Protein AF-A0A1I0DAQ1-F1 (afdb_monomer_lite)

Organism: NCBI:txid54121

pLDDT: mean 80.1, std 14.04, range [34.59, 93.5]

Radius of gyration: 15.64 Å; chains: 1; bounding box: 34×28×42 Å

Sequence (89 aa):
MIESDQNKYWEVEEPEVIDNGSLLLQHYEKHGALQLQMKGIDSESGESYVKKGLNLRKEVLFKQPKMLETLAFIFSEWLHEYDNEIEKE

Structure (mmCIF, N/CA/C/O backbone):
data_AF-A0A1I0DAQ1-F1
#
_entry.id   AF-A0A1I0DAQ1-F1
#
loop_
_atom_site.group_PDB
_atom_site.id
_atom_site.type_symbol
_atom_site.label_atom_id
_atom_site.label_alt_id
_atom_site.label_comp_id
_atom_site.label_asym_id
_atom_site.label_entity_id
_atom_site.label_seq_id
_atom_site.pdbx_PDB_ins_code
_atom_site.Cartn_x
_atom_site.Cartn_y
_atom_site.Cartn_z
_atom_site.occupancy
_atom_site.B_iso_or_equiv
_atom_site.auth_seq_id
_atom_site.auth_comp_id
_atom_site.auth_asym_id
_atom_site.auth_atom_id
_atom_site.pdbx_PDB_model_num
ATOM 1 N N . MET A 1 1 ? -8.143 -17.354 25.597 1.00 34.59 1 MET A N 1
ATOM 2 C CA . MET A 1 1 ? -7.975 -18.014 24.288 1.00 34.59 1 MET A CA 1
ATOM 3 C C . MET A 1 1 ? -8.250 -16.946 23.251 1.00 34.59 1 MET A C 1
ATOM 5 O O . MET A 1 1 ? -9.356 -16.431 23.240 1.00 34.59 1 MET A O 1
ATOM 9 N N . ILE A 1 2 ? -7.224 -16.484 22.536 1.00 40.03 2 ILE A N 1
ATOM 10 C CA . ILE A 1 2 ? -7.390 -15.485 21.474 1.00 40.03 2 ILE A CA 1
ATOM 11 C C . ILE A 1 2 ? -7.733 -16.301 20.232 1.00 40.03 2 ILE A C 1
ATOM 13 O O . ILE A 1 2 ? -6.860 -16.990 19.714 1.00 40.03 2 ILE A O 1
ATOM 17 N N . GLU A 1 3 ? -9.010 -16.324 19.849 1.00 37.28 3 GLU A N 1
ATOM 18 C CA . GLU A 1 3 ? -9.467 -16.948 18.605 1.00 37.28 3 GLU A CA 1
ATOM 19 C C . GLU A 1 3 ? -8.732 -16.281 17.439 1.00 37.28 3 GLU A C 1
ATOM 21 O O . GLU A 1 3 ? -8.951 -15.117 17.108 1.00 37.28 3 GLU A O 1
ATOM 26 N N . SER A 1 4 ? -7.776 -17.012 16.878 1.00 44.38 4 SER A N 1
ATOM 27 C CA . SER A 1 4 ? -6.857 -16.566 15.837 1.00 44.38 4 SER A CA 1
ATOM 28 C C . SER A 1 4 ? -7.419 -16.792 14.430 1.00 44.38 4 SER A C 1
ATOM 30 O O . SER A 1 4 ? -6.663 -17.140 13.533 1.00 44.38 4 SER A O 1
ATOM 32 N N . ASP A 1 5 ? -8.721 -16.573 14.242 1.00 44.66 5 ASP A N 1
ATOM 33 C CA . ASP A 1 5 ? -9.414 -16.647 12.945 1.00 44.66 5 ASP A CA 1
ATOM 34 C C . ASP A 1 5 ? -9.996 -15.274 12.568 1.00 44.66 5 ASP A C 1
ATOM 36 O O . ASP A 1 5 ? -11.158 -15.124 12.193 1.00 44.66 5 ASP A O 1
ATOM 40 N N . GLN A 1 6 ? -9.187 -14.214 12.677 1.00 50.66 6 GLN A N 1
ATOM 41 C CA . GLN A 1 6 ? -9.570 -12.913 12.128 1.00 50.66 6 GLN A CA 1
ATOM 42 C C . GLN A 1 6 ? -9.527 -12.964 10.597 1.00 50.66 6 GLN A C 1
ATOM 44 O O . GLN A 1 6 ? -8.494 -12.677 9.996 1.00 50.66 6 GLN A O 1
ATOM 49 N N . ASN A 1 7 ? -10.671 -13.335 10.011 1.00 58.22 7 ASN A N 1
ATOM 50 C CA . ASN A 1 7 ? -11.088 -13.194 8.615 1.00 58.22 7 ASN A CA 1
ATOM 51 C C . ASN A 1 7 ? -10.040 -12.535 7.713 1.00 58.22 7 ASN A C 1
ATOM 53 O O . ASN A 1 7 ? -9.791 -11.319 7.766 1.00 58.22 7 ASN A O 1
ATOM 57 N N . LYS A 1 8 ? -9.465 -13.354 6.835 1.00 74.00 8 LYS A N 1
ATOM 58 C CA . LYS A 1 8 ? -8.794 -12.893 5.629 1.00 74.00 8 LYS A CA 1
ATOM 59 C C . LYS A 1 8 ? -9.828 -12.146 4.787 1.00 74.00 8 LYS A C 1
ATOM 61 O O . LYS A 1 8 ? -10.563 -12.752 4.019 1.00 74.00 8 LYS A O 1
ATOM 66 N N . TYR A 1 9 ? -9.928 -10.831 4.975 1.00 77.06 9 TYR A N 1
ATOM 67 C CA . TYR A 1 9 ? -10.930 -9.997 4.295 1.00 77.06 9 TYR A CA 1
ATOM 68 C C . TYR A 1 9 ? -10.883 -10.168 2.770 1.00 77.06 9 TYR A C 1
ATOM 70 O O . TYR A 1 9 ? -11.912 -10.090 2.111 1.00 77.06 9 TYR A O 1
ATOM 78 N N . TRP A 1 10 ? -9.705 -10.493 2.232 1.00 82.50 10 TRP A N 1
ATOM 79 C CA . TRP A 1 10 ? -9.474 -10.764 0.816 1.00 82.50 10 TRP A CA 1
ATOM 80 C C . TRP A 1 10 ? -10.093 -12.068 0.289 1.00 82.50 10 TRP A C 1
ATOM 82 O O . TRP A 1 10 ? -10.095 -12.286 -0.915 1.00 82.50 10 TRP A O 1
ATOM 92 N N . GLU A 1 11 ? -10.606 -12.948 1.151 1.00 84.31 11 GLU A N 1
ATOM 93 C CA . GLU A 1 11 ? -11.321 -14.169 0.742 1.00 84.31 11 GLU A CA 1
ATOM 94 C C . GLU A 1 11 ? -12.847 -13.968 0.683 1.00 84.31 11 GLU A C 1
ATOM 96 O O . GLU A 1 11 ? -13.559 -14.811 0.145 1.00 84.31 11 GLU A O 1
ATOM 101 N N . VAL A 1 12 ? -13.363 -12.868 1.242 1.00 85.50 12 VAL A N 1
ATOM 102 C CA . VAL A 1 12 ? -14.809 -12.633 1.444 1.00 85.50 12 VAL A CA 1
ATOM 103 C C . VAL A 1 12 ? -15.312 -11.327 0.823 1.00 85.50 12 VAL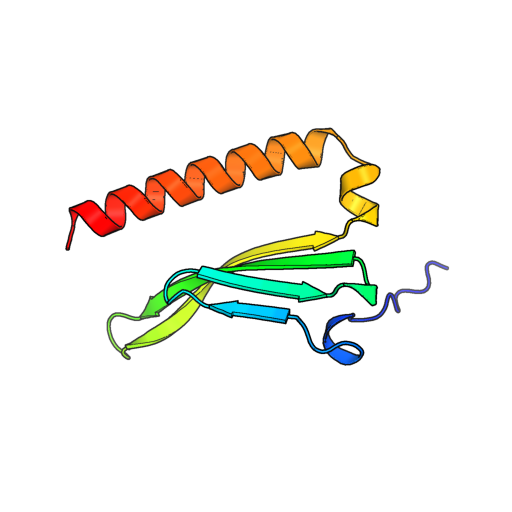 A C 1
ATOM 105 O O . VAL A 1 12 ? -16.514 -11.054 0.821 1.00 85.50 12 VAL A O 1
ATOM 108 N N . GLU A 1 13 ? -14.403 -10.508 0.305 1.00 86.06 13 GLU A N 1
ATOM 109 C CA . GLU A 1 13 ? -14.688 -9.249 -0.366 1.00 86.06 13 GLU A CA 1
ATOM 110 C C . GLU A 1 13 ? -13.746 -9.088 -1.559 1.00 86.06 13 GLU A C 1
ATOM 112 O O . GLU A 1 13 ? -12.527 -9.171 -1.410 1.00 86.06 13 GLU A O 1
ATOM 117 N N . GLU A 1 14 ? -14.318 -8.843 -2.738 1.00 91.31 14 GLU A N 1
ATOM 118 C CA . GLU A 1 14 ? -13.545 -8.386 -3.890 1.00 91.31 14 GLU A CA 1
ATOM 119 C C . GLU A 1 14 ? -13.170 -6.912 -3.681 1.00 91.31 14 GLU A C 1
ATOM 121 O O . GLU A 1 14 ? -14.057 -6.106 -3.382 1.00 91.31 14 GLU A O 1
ATOM 126 N N . PRO A 1 15 ? -11.884 -6.544 -3.805 1.00 93.38 15 PRO A N 1
ATOM 127 C CA . PRO A 1 15 ? -11.472 -5.164 -3.628 1.00 93.38 15 PRO A CA 1
ATOM 128 C C . PRO A 1 15 ? -11.827 -4.307 -4.840 1.00 93.38 15 PRO A C 1
ATOM 130 O O . PRO A 1 15 ? -11.794 -4.763 -5.983 1.00 93.38 15 PRO A O 1
ATOM 133 N N . GLU A 1 16 ? -12.024 -3.017 -4.598 1.00 93.38 16 GLU A N 1
ATOM 134 C CA . GLU A 1 16 ? -11.824 -2.009 -5.631 1.00 93.38 16 GLU A CA 1
ATOM 135 C C . GLU A 1 16 ? -10.322 -1.908 -5.926 1.00 93.38 16 GLU A C 1
ATOM 137 O O . GLU A 1 16 ? -9.513 -1.721 -5.012 1.00 93.38 16 GLU A O 1
ATOM 142 N N . VAL A 1 17 ? -9.943 -2.067 -7.196 1.00 93.50 17 VAL A N 1
ATOM 143 C CA . VAL A 1 17 ? -8.541 -2.119 -7.622 1.00 93.50 17 VAL A CA 1
ATOM 144 C C . VAL A 1 17 ? -8.196 -0.906 -8.473 1.00 93.50 17 VAL A C 1
ATOM 146 O O . VAL A 1 17 ? -8.839 -0.648 -9.489 1.00 93.50 17 VAL A O 1
ATOM 149 N N . ILE A 1 18 ? -7.132 -0.205 -8.087 1.00 90.50 18 ILE A N 1
ATOM 150 C CA . ILE A 1 18 ? -6.493 0.837 -8.889 1.00 90.50 18 ILE A CA 1
ATOM 151 C C . ILE A 1 18 ? -5.071 0.373 -9.196 1.00 90.50 18 ILE A C 1
ATOM 153 O O . ILE A 1 18 ? -4.275 0.151 -8.286 1.00 90.50 18 ILE A O 1
ATOM 157 N N . ASP A 1 19 ? -4.757 0.234 -10.480 1.00 89.50 19 ASP A N 1
ATOM 158 C CA . ASP A 1 19 ? -3.454 -0.211 -10.971 1.00 89.50 19 ASP A CA 1
ATOM 159 C C . ASP A 1 19 ? -2.905 0.826 -11.952 1.00 89.50 19 ASP A C 1
ATOM 161 O O . ASP A 1 19 ? -3.522 1.090 -12.985 1.00 89.50 19 ASP A O 1
ATOM 165 N N . ASN A 1 20 ? -1.770 1.442 -11.617 1.00 82.50 20 ASN A N 1
ATOM 166 C CA . ASN A 1 20 ? -1.104 2.427 -12.474 1.00 82.50 20 ASN A CA 1
ATOM 167 C C . ASN A 1 20 ? 0.217 1.902 -13.073 1.00 82.50 20 ASN A C 1
ATOM 169 O O . ASN A 1 20 ? 1.036 2.693 -13.536 1.00 82.50 20 ASN A O 1
ATOM 173 N N . GLY A 1 21 ? 0.433 0.582 -13.052 1.00 82.44 21 GLY A N 1
ATOM 174 C CA . GLY A 1 21 ? 1.666 -0.062 -13.507 1.00 82.44 21 GLY A CA 1
ATOM 175 C C . GLY A 1 21 ? 2.666 -0.255 -12.371 1.00 82.44 21 GLY A C 1
ATOM 176 O O . GLY A 1 21 ? 2.954 -1.392 -12.006 1.00 82.44 21 GLY A O 1
ATOM 177 N N . SER A 1 22 ? 3.150 0.835 -11.775 1.00 82.56 22 SER A N 1
ATOM 178 C CA . SER A 1 22 ? 4.162 0.796 -10.702 1.00 82.56 22 SER A CA 1
ATOM 179 C C . SER A 1 22 ? 3.552 0.701 -9.299 1.00 82.56 22 SER A C 1
ATOM 181 O O . SER A 1 22 ? 4.213 0.282 -8.350 1.00 82.56 22 SER A O 1
ATOM 183 N N . LEU A 1 23 ? 2.278 1.057 -9.156 1.00 84.94 23 LEU A N 1
ATOM 184 C CA . LEU A 1 23 ? 1.515 1.071 -7.915 1.00 84.94 23 LEU A CA 1
ATOM 185 C C . LEU A 1 23 ? 0.210 0.295 -8.101 1.00 84.94 23 LEU A C 1
ATOM 187 O O . LEU A 1 23 ? -0.532 0.500 -9.063 1.00 84.94 23 LEU A O 1
ATOM 191 N N . LEU A 1 24 ? -0.087 -0.556 -7.128 1.00 90.19 24 LEU A N 1
ATOM 192 C CA . LEU A 1 24 ? -1.334 -1.289 -7.001 1.00 90.19 24 LEU A CA 1
ATOM 193 C C . LEU A 1 24 ? -1.983 -0.939 -5.666 1.00 90.19 24 LEU A C 1
ATOM 195 O O . LEU A 1 24 ? -1.396 -1.127 -4.600 1.00 90.19 24 LEU A O 1
ATOM 199 N N . LEU A 1 25 ? -3.209 -0.438 -5.731 1.00 90.88 25 LEU A N 1
ATOM 200 C CA . LEU A 1 25 ? -4.042 -0.136 -4.581 1.00 90.88 25 LEU A CA 1
ATOM 201 C C . LEU A 1 25 ? -5.271 -1.040 -4.613 1.00 90.88 25 LEU A C 1
ATOM 203 O O . LEU A 1 25 ? -5.947 -1.143 -5.634 1.00 90.88 25 LEU A O 1
ATOM 207 N N . GLN A 1 26 ? -5.554 -1.691 -3.489 1.00 93.44 26 GLN A N 1
ATOM 208 C CA . GLN A 1 26 ? -6.722 -2.550 -3.316 1.00 93.44 26 GLN A CA 1
ATOM 209 C C . GLN A 1 26 ? -7.492 -2.097 -2.079 1.00 93.44 26 GLN A C 1
ATOM 211 O O . GLN A 1 26 ? -6.974 -2.146 -0.960 1.00 93.44 26 GLN A O 1
ATOM 216 N N . HIS A 1 27 ? -8.722 -1.640 -2.277 1.00 92.62 27 HIS A N 1
ATOM 217 C CA . HIS A 1 27 ? -9.581 -1.127 -1.221 1.00 92.62 27 HIS A CA 1
ATOM 218 C C . HIS A 1 27 ? -10.742 -2.090 -0.954 1.00 92.62 27 HIS A C 1
ATOM 220 O O . HIS A 1 27 ? -11.519 -2.414 -1.845 1.00 92.62 27 HIS A O 1
ATOM 226 N N . TYR A 1 28 ? -10.846 -2.542 0.293 1.00 92.75 28 TYR A N 1
ATOM 227 C CA . TYR A 1 28 ? -11.871 -3.453 0.795 1.00 92.75 28 TYR A CA 1
ATOM 228 C C . TYR A 1 28 ? -12.786 -2.645 1.718 1.00 92.75 28 TYR A C 1
ATOM 230 O O . TYR A 1 28 ? -12.500 -2.476 2.910 1.00 92.75 28 TYR A O 1
ATOM 238 N N . GLU A 1 29 ? -13.841 -2.071 1.147 1.00 88.62 29 GLU A N 1
ATOM 239 C CA . GLU A 1 29 ? -14.721 -1.114 1.817 1.00 88.62 29 GLU A CA 1
ATOM 240 C C . GLU A 1 29 ? -15.412 -1.726 3.043 1.00 88.62 29 GLU A C 1
ATOM 242 O O . GLU A 1 29 ? -15.383 -1.140 4.131 1.00 88.62 29 GLU A O 1
ATOM 247 N N . LYS A 1 30 ? -15.988 -2.928 2.908 1.00 89.00 30 LYS A N 1
ATOM 248 C CA . LYS A 1 30 ? -16.766 -3.582 3.974 1.00 89.00 30 LYS A CA 1
ATOM 249 C C . LYS A 1 30 ? -15.899 -3.904 5.184 1.00 89.00 30 LYS A C 1
ATOM 251 O O . LYS A 1 30 ? -16.366 -3.800 6.317 1.00 89.00 30 LYS A O 1
ATOM 256 N N . HIS A 1 31 ? -14.640 -4.265 4.952 1.00 87.94 31 HIS A N 1
ATOM 257 C CA . HIS A 1 31 ? -13.682 -4.572 6.016 1.00 87.94 31 HIS A CA 1
ATOM 258 C C . HIS A 1 31 ? -12.822 -3.371 6.429 1.00 87.94 31 HIS A C 1
ATOM 260 O O . HIS A 1 31 ? -12.014 -3.485 7.354 1.00 87.94 31 HIS A O 1
ATOM 266 N N . GLY A 1 32 ? -12.990 -2.215 5.777 1.00 88.94 32 GLY A N 1
ATOM 267 C CA . GLY A 1 32 ? -12.203 -1.014 6.035 1.00 88.94 32 GLY A CA 1
ATOM 268 C C . GLY A 1 32 ? -10.700 -1.267 5.918 1.00 88.94 32 GLY A C 1
ATOM 269 O O . GLY A 1 32 ? -9.937 -0.818 6.784 1.00 88.94 32 GLY A O 1
ATOM 270 N N . ALA A 1 33 ? -10.284 -2.027 4.903 1.00 90.44 33 ALA A N 1
ATOM 271 C CA . ALA A 1 33 ? -8.886 -2.358 4.658 1.00 90.44 33 ALA A CA 1
ATOM 272 C C . ALA A 1 33 ? -8.386 -1.742 3.347 1.00 90.44 33 ALA A C 1
ATOM 274 O O . ALA A 1 33 ? -9.097 -1.699 2.348 1.00 90.44 33 ALA A O 1
ATOM 275 N N . LEU A 1 34 ? -7.145 -1.267 3.361 1.00 89.88 34 LEU A N 1
ATOM 276 C CA . LEU A 1 34 ? -6.460 -0.703 2.207 1.00 89.88 34 LEU A CA 1
ATOM 277 C C . LEU A 1 34 ? -5.108 -1.392 2.059 1.00 89.88 34 LEU A C 1
ATOM 279 O O . LEU A 1 34 ? -4.285 -1.338 2.972 1.00 89.88 34 LEU A O 1
ATOM 283 N N . GLN A 1 35 ? -4.877 -2.034 0.924 1.00 91.12 35 GLN A N 1
ATOM 284 C CA . GLN A 1 35 ? -3.578 -2.588 0.565 1.00 91.12 35 GLN A CA 1
ATOM 285 C C . GLN A 1 35 ? -2.936 -1.663 -0.463 1.00 91.12 35 GLN A C 1
ATOM 287 O O . GLN A 1 35 ? -3.573 -1.298 -1.449 1.00 91.12 35 GLN A O 1
ATOM 292 N N . LEU A 1 36 ? -1.688 -1.277 -0.222 1.00 90.44 36 LEU A N 1
ATOM 293 C CA . LEU A 1 36 ? -0.880 -0.500 -1.152 1.00 90.44 36 LEU A CA 1
ATOM 294 C C . LEU A 1 36 ? 0.386 -1.280 -1.469 1.00 90.44 36 LEU A C 1
ATOM 296 O O . LEU A 1 36 ? 1.126 -1.648 -0.558 1.00 90.44 36 LEU A O 1
ATOM 300 N N . GLN A 1 37 ? 0.646 -1.520 -2.744 1.00 91.25 37 GLN A N 1
ATOM 301 C CA . GLN A 1 37 ? 1.781 -2.294 -3.218 1.00 91.25 3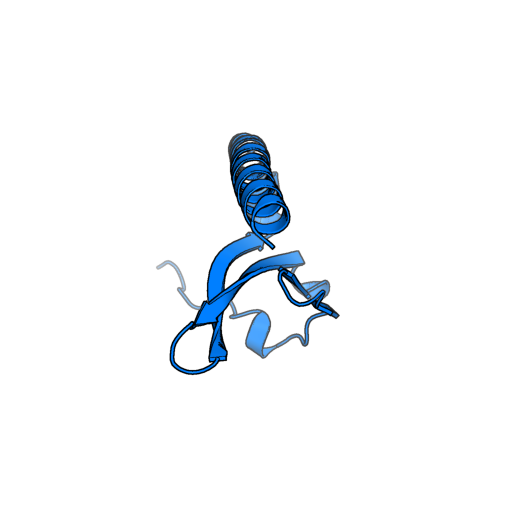7 GLN A CA 1
ATOM 302 C C . GLN A 1 37 ? 2.520 -1.516 -4.299 1.00 91.25 37 GLN A C 1
ATOM 304 O O . GLN A 1 37 ? 1.910 -1.004 -5.230 1.00 91.25 37 GLN A O 1
ATOM 309 N N . MET A 1 38 ? 3.839 -1.449 -4.182 1.00 88.81 38 MET A N 1
ATOM 310 C CA . MET A 1 38 ? 4.724 -0.978 -5.235 1.00 88.81 38 MET A CA 1
ATOM 311 C C . MET A 1 38 ? 5.245 -2.194 -5.992 1.00 88.81 38 MET A C 1
ATOM 313 O O . MET A 1 38 ? 5.782 -3.128 -5.383 1.00 88.81 38 MET A O 1
ATOM 317 N N . LYS A 1 39 ? 5.068 -2.191 -7.306 1.00 88.88 39 LYS A N 1
ATOM 318 C CA . LYS A 1 39 ? 5.516 -3.258 -8.193 1.00 88.88 39 LYS A CA 1
ATOM 319 C C . LYS A 1 39 ? 6.950 -2.992 -8.638 1.00 88.88 39 LYS A C 1
ATOM 321 O O . LYS A 1 39 ? 7.319 -1.861 -8.930 1.00 88.88 39 LYS A O 1
ATOM 326 N N . GLY A 1 40 ? 7.755 -4.043 -8.658 1.00 88.12 40 GLY A N 1
ATOM 327 C CA . GLY A 1 40 ? 9.021 -4.086 -9.376 1.00 88.12 40 GLY A CA 1
ATOM 328 C C . GLY A 1 40 ? 8.866 -4.918 -10.643 1.00 88.12 40 GLY A C 1
ATOM 329 O O . GLY A 1 40 ? 7.923 -5.706 -10.763 1.00 88.12 40 GLY A O 1
ATOM 330 N N . ILE A 1 41 ? 9.799 -4.741 -11.572 1.00 87.25 41 ILE A N 1
ATOM 331 C CA . ILE A 1 41 ? 9.951 -5.589 -12.753 1.00 87.25 41 ILE A CA 1
ATOM 332 C C . ILE A 1 41 ? 11.303 -6.275 -12.624 1.00 87.25 41 ILE A C 1
ATOM 334 O O . ILE A 1 41 ? 12.320 -5.620 -12.391 1.00 87.25 41 ILE A O 1
ATOM 338 N N . ASP A 1 42 ? 11.305 -7.596 -12.724 1.00 88.12 42 ASP A N 1
ATOM 339 C CA . ASP A 1 42 ? 12.533 -8.371 -12.766 1.00 88.12 42 ASP A CA 1
ATOM 340 C C . ASP A 1 42 ? 13.249 -8.142 -14.108 1.00 88.12 42 ASP A C 1
ATOM 342 O O . ASP A 1 42 ? 12.658 -8.294 -15.177 1.00 88.12 42 ASP A O 1
ATOM 346 N N . SER A 1 43 ? 14.523 -7.749 -14.063 1.00 84.06 43 SER A N 1
ATOM 347 C CA . SER A 1 43 ? 15.274 -7.344 -15.258 1.00 84.06 43 SER A CA 1
ATOM 348 C C . SER A 1 43 ? 15.638 -8.499 -16.193 1.00 84.06 43 SER A C 1
ATOM 350 O O . SER A 1 43 ? 15.980 -8.250 -17.347 1.00 84.06 43 SER A O 1
ATOM 352 N N . GLU A 1 44 ? 15.613 -9.744 -15.710 1.00 87.12 44 GLU A N 1
ATOM 353 C CA . GLU A 1 44 ? 15.993 -10.920 -16.501 1.00 87.12 44 GLU A CA 1
ATOM 354 C C . GLU A 1 44 ? 14.776 -11.586 -17.150 1.00 87.12 44 GLU A C 1
ATOM 356 O O . GLU A 1 44 ? 14.819 -11.970 -18.319 1.00 87.12 44 GLU A O 1
ATOM 361 N N . SER A 1 45 ? 13.685 -11.707 -16.400 1.00 87.56 45 SER A N 1
ATOM 362 C CA . SER A 1 45 ? 12.456 -12.388 -16.816 1.00 87.56 45 SER A CA 1
ATOM 363 C C . SER A 1 45 ? 11.375 -11.439 -17.340 1.00 87.56 45 SER A C 1
ATOM 365 O O . SER A 1 45 ? 10.481 -11.873 -18.065 1.00 87.56 45 SER A O 1
ATOM 367 N N . GLY A 1 46 ? 11.439 -10.149 -16.991 1.00 85.25 46 GLY A N 1
ATOM 368 C CA . GLY A 1 46 ? 10.377 -9.179 -17.260 1.00 85.25 46 GLY A CA 1
ATOM 369 C C . GLY A 1 46 ? 9.126 -9.379 -16.396 1.00 85.25 46 GLY A C 1
ATOM 370 O O . GLY A 1 46 ? 8.118 -8.709 -16.625 1.00 85.25 46 GLY A O 1
ATOM 371 N N . GLU A 1 47 ? 9.155 -10.294 -15.421 1.00 86.75 47 GLU A N 1
ATOM 372 C CA . GLU A 1 47 ? 8.008 -10.574 -14.560 1.00 86.75 47 GLU A CA 1
ATOM 373 C C . GLU A 1 47 ? 7.810 -9.474 -13.507 1.00 86.75 47 GLU A C 1
ATOM 375 O O . GLU A 1 47 ? 8.758 -8.958 -12.910 1.00 86.75 47 GLU A O 1
ATOM 380 N N . SER A 1 48 ? 6.547 -9.111 -13.262 1.00 83.44 48 SER A N 1
ATOM 381 C CA . SER A 1 48 ? 6.190 -8.152 -12.216 1.00 83.44 48 SER A CA 1
ATOM 382 C C . SER A 1 48 ? 6.111 -8.841 -10.855 1.00 83.44 48 SER A C 1
ATOM 384 O O . SER A 1 48 ? 5.489 -9.894 -10.717 1.00 83.44 48 SER A O 1
ATOM 386 N N . TYR A 1 49 ? 6.687 -8.216 -9.830 1.00 87.38 49 TYR A N 1
ATOM 387 C CA . TYR A 1 49 ? 6.630 -8.690 -8.449 1.00 87.38 49 TYR A CA 1
ATOM 388 C C . TYR A 1 49 ? 6.287 -7.554 -7.485 1.00 87.38 49 TYR A C 1
ATOM 390 O O . TYR A 1 49 ? 6.460 -6.376 -7.789 1.00 87.38 49 TYR A O 1
ATOM 398 N N . VAL A 1 50 ? 5.818 -7.891 -6.283 1.00 89.31 50 VAL A N 1
ATOM 399 C CA . VAL A 1 50 ? 5.596 -6.893 -5.227 1.00 89.31 50 VAL A CA 1
ATOM 400 C C . VAL A 1 50 ? 6.941 -6.533 -4.599 1.00 89.31 50 VAL A C 1
ATOM 402 O O . VAL A 1 50 ? 7.500 -7.308 -3.825 1.00 89.31 50 VAL A O 1
ATOM 405 N N . LYS A 1 51 ? 7.463 -5.348 -4.926 1.00 87.94 51 LYS A N 1
ATOM 406 C CA . LYS A 1 51 ? 8.726 -4.820 -4.389 1.00 87.94 51 LYS A CA 1
ATOM 407 C C . LYS A 1 51 ? 8.555 -4.315 -2.960 1.00 87.94 51 LYS A C 1
ATOM 409 O O . LYS A 1 51 ? 9.397 -4.584 -2.107 1.00 87.94 51 LYS A O 1
ATOM 414 N N . LYS A 1 52 ? 7.459 -3.604 -2.687 1.00 89.31 52 LYS A N 1
ATOM 415 C CA . LYS A 1 52 ? 7.081 -3.148 -1.340 1.00 89.31 52 LYS A CA 1
ATOM 416 C C . LYS A 1 52 ? 5.570 -3.213 -1.163 1.00 89.31 52 LYS A C 1
ATOM 418 O O . LYS A 1 52 ? 4.833 -3.071 -2.131 1.00 89.31 52 LYS A O 1
ATOM 423 N N . GLY A 1 53 ? 5.101 -3.412 0.067 1.00 89.56 53 GLY A N 1
ATOM 424 C CA . GLY A 1 53 ? 3.673 -3.535 0.346 1.00 89.56 53 GLY A CA 1
ATOM 425 C C . GLY A 1 53 ? 3.302 -3.126 1.765 1.00 89.56 53 GLY A C 1
ATOM 426 O O . GLY A 1 53 ? 4.047 -3.377 2.711 1.00 89.56 53 GLY A O 1
ATOM 427 N N . LEU A 1 54 ? 2.135 -2.507 1.909 1.00 89.00 54 LEU A N 1
ATOM 428 C CA . LEU A 1 54 ? 1.536 -2.110 3.176 1.00 89.00 54 LEU A CA 1
ATOM 429 C C . LEU A 1 54 ? 0.071 -2.531 3.199 1.00 89.00 54 LEU A C 1
ATOM 431 O O . LEU A 1 54 ? -0.664 -2.295 2.246 1.00 89.00 54 LEU A O 1
ATOM 435 N N . ASN A 1 55 ? -0.357 -3.098 4.324 1.00 88.31 55 ASN A N 1
ATOM 436 C CA . ASN A 1 55 ? -1.747 -3.458 4.572 1.00 88.31 55 ASN A CA 1
ATOM 437 C C . ASN A 1 55 ? -2.262 -2.638 5.748 1.00 88.31 55 ASN A C 1
ATOM 439 O O . ASN A 1 55 ? -1.797 -2.786 6.880 1.00 88.31 55 ASN A O 1
ATOM 443 N N . LEU A 1 56 ? -3.230 -1.778 5.480 1.00 87.62 56 LEU A N 1
ATOM 444 C CA . LEU A 1 56 ? -3.796 -0.848 6.438 1.00 87.62 56 LEU A CA 1
ATOM 445 C C . LEU A 1 56 ? -5.200 -1.303 6.799 1.00 87.62 56 LEU A C 1
ATOM 447 O O . LEU A 1 56 ? -6.007 -1.589 5.923 1.00 87.62 56 LEU A O 1
ATOM 451 N N . ARG A 1 57 ? -5.510 -1.346 8.093 1.00 86.69 57 ARG A N 1
ATOM 452 C CA . ARG A 1 57 ? -6.874 -1.571 8.579 1.00 86.69 57 ARG A CA 1
ATOM 453 C C . ARG A 1 57 ? -7.324 -0.361 9.372 1.00 86.69 57 ARG A C 1
ATOM 455 O O . ARG A 1 57 ? -6.640 0.050 10.312 1.00 86.69 57 ARG A O 1
ATOM 462 N N . LYS A 1 58 ? -8.495 0.176 9.033 1.00 83.12 58 LYS A N 1
ATOM 463 C CA . LYS A 1 58 ? -9.100 1.344 9.682 1.00 83.12 58 LYS A CA 1
ATOM 464 C C . LYS A 1 58 ? -9.091 1.205 11.207 1.00 83.12 58 LYS A C 1
ATOM 466 O O . LYS A 1 58 ? -8.596 2.079 11.910 1.00 83.12 58 LYS A O 1
ATOM 471 N N . GLU A 1 59 ? -9.555 0.069 11.719 1.00 83.06 59 GLU A N 1
ATOM 472 C CA . GLU A 1 59 ? -9.619 -0.217 13.159 1.00 83.06 59 GLU A CA 1
ATOM 473 C C . GLU A 1 59 ? -8.263 -0.154 13.881 1.00 83.06 59 GLU A C 1
ATOM 475 O O . GLU A 1 59 ? -8.220 0.162 15.070 1.00 83.06 59 GLU A O 1
ATOM 480 N N . VAL A 1 60 ? -7.166 -0.453 13.179 1.00 81.31 60 VAL A N 1
ATOM 481 C CA . VAL A 1 60 ? -5.803 -0.429 13.723 1.00 81.31 60 VAL A CA 1
ATOM 482 C C . VAL A 1 60 ? -5.265 1.000 13.692 1.00 81.31 60 VAL A C 1
ATOM 484 O O . VAL A 1 60 ? -4.760 1.485 14.703 1.00 81.31 60 VAL A O 1
ATOM 487 N N . LEU A 1 61 ? -5.455 1.702 12.570 1.00 78.19 61 LEU A N 1
ATOM 488 C CA . LEU A 1 61 ? -4.998 3.082 12.390 1.00 78.19 61 LEU A CA 1
ATOM 489 C C . LEU A 1 61 ? -5.639 4.052 13.385 1.00 78.19 61 LEU A C 1
ATOM 491 O O . LEU A 1 61 ? -4.942 4.863 13.988 1.00 78.19 61 LEU A O 1
ATOM 495 N N . PHE A 1 62 ? -6.948 3.933 13.626 1.00 78.69 62 PHE A N 1
ATOM 496 C CA . PHE A 1 62 ? -7.648 4.798 14.583 1.00 78.69 62 PHE A CA 1
ATOM 497 C C . PHE A 1 62 ? -7.192 4.597 16.034 1.00 78.69 62 PHE A C 1
ATOM 499 O O . PHE A 1 62 ? -7.313 5.510 16.847 1.00 78.69 62 PHE A O 1
ATOM 506 N N . LYS A 1 63 ? -6.661 3.418 16.376 1.00 83.12 63 LYS A N 1
ATOM 507 C CA . LYS A 1 63 ? -6.197 3.106 17.736 1.00 83.12 63 LYS A CA 1
ATOM 508 C C . LYS A 1 63 ? -4.763 3.567 17.996 1.00 83.12 63 LYS A C 1
ATOM 510 O O . LYS A 1 63 ? -4.346 3.579 19.152 1.00 83.12 63 LYS A O 1
ATOM 515 N N . GLN A 1 64 ? -4.002 3.926 16.958 1.00 83.69 64 GLN A N 1
ATOM 516 C CA . GLN A 1 64 ? -2.576 4.233 17.076 1.00 83.69 64 GLN A CA 1
ATOM 517 C C . GLN A 1 64 ? -2.183 5.468 16.249 1.00 83.69 64 GLN A C 1
ATOM 519 O O . GLN A 1 64 ? -1.694 5.328 15.130 1.00 83.69 64 GLN A O 1
ATOM 524 N N . PRO A 1 65 ? -2.296 6.689 16.807 1.00 77.44 65 PRO A N 1
ATOM 525 C CA . PRO A 1 65 ? -1.914 7.923 16.110 1.00 77.44 65 PRO A CA 1
ATOM 526 C C . PRO A 1 65 ? -0.479 7.909 15.550 1.00 77.44 65 PRO A C 1
ATOM 528 O O . PRO A 1 65 ? -0.249 8.369 14.437 1.0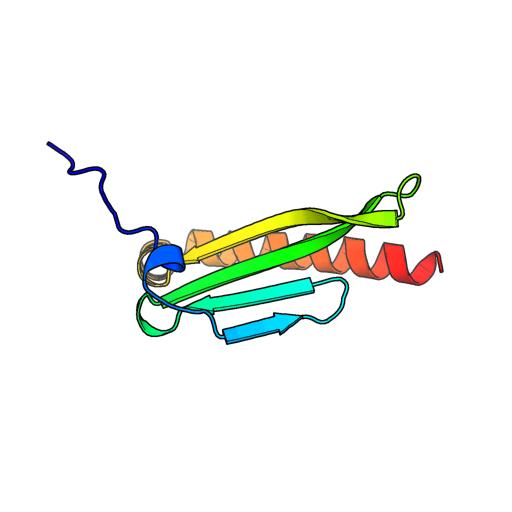0 77.44 65 PRO A O 1
ATOM 531 N N . LYS A 1 66 ? 0.472 7.284 16.260 1.00 82.88 66 LYS A N 1
ATOM 532 C CA . LYS A 1 66 ? 1.868 7.118 15.804 1.00 82.88 66 LYS A CA 1
ATOM 533 C C . LYS A 1 66 ? 2.015 6.280 14.525 1.00 82.88 66 LYS A C 1
ATOM 535 O O . LYS A 1 66 ? 2.996 6.433 13.799 1.00 82.88 66 LYS A O 1
ATOM 540 N N . MET A 1 67 ? 1.058 5.398 14.223 1.00 80.88 67 MET A N 1
ATOM 541 C CA . MET A 1 67 ? 1.072 4.663 12.956 1.00 80.88 67 MET A CA 1
ATOM 542 C C . MET A 1 67 ? 0.798 5.585 11.769 1.00 80.88 67 MET A C 1
ATOM 544 O O . MET A 1 67 ? 1.358 5.351 10.705 1.00 80.88 67 MET A O 1
ATOM 548 N N . LEU A 1 68 ? -0.002 6.643 11.936 1.00 79.69 68 LEU A N 1
ATOM 549 C CA . LEU A 1 68 ? -0.242 7.616 10.866 1.00 79.69 68 LEU A CA 1
ATOM 550 C C . LEU A 1 68 ? 1.037 8.388 10.519 1.00 79.69 68 LEU A C 1
ATOM 552 O O . LEU A 1 68 ? 1.339 8.565 9.343 1.00 79.69 68 LEU A O 1
ATOM 556 N N . GLU A 1 69 ? 1.827 8.772 11.526 1.00 83.56 69 GLU A N 1
ATOM 557 C CA . GLU A 1 69 ? 3.146 9.396 11.323 1.00 83.56 69 GLU A CA 1
ATOM 558 C C . GLU A 1 69 ? 4.108 8.445 10.596 1.00 83.56 69 GLU A C 1
ATOM 560 O O . GLU A 1 69 ? 4.793 8.837 9.653 1.00 83.56 69 GLU A O 1
ATOM 565 N N . THR A 1 70 ? 4.106 7.168 10.988 1.00 84.00 70 THR A N 1
ATOM 566 C CA . THR A 1 70 ? 4.931 6.133 10.348 1.00 84.00 70 THR A CA 1
ATOM 567 C C . THR A 1 70 ? 4.532 5.924 8.886 1.00 84.00 70 THR A C 1
ATOM 569 O O . THR A 1 70 ? 5.396 5.777 8.028 1.00 84.00 70 THR A O 1
ATOM 572 N N . LEU A 1 71 ? 3.234 5.949 8.574 1.00 83.25 71 LEU A N 1
ATOM 573 C CA . LEU A 1 71 ? 2.750 5.839 7.197 1.00 83.25 71 LEU A CA 1
ATOM 574 C C . LEU A 1 71 ? 3.160 7.027 6.339 1.00 83.25 71 LEU A C 1
ATOM 576 O O . LEU A 1 71 ? 3.613 6.827 5.216 1.00 83.25 71 LEU A O 1
ATOM 580 N N . ALA A 1 72 ? 3.038 8.244 6.870 1.00 82.06 72 ALA A N 1
ATOM 581 C CA . ALA A 1 72 ? 3.488 9.441 6.171 1.00 82.06 72 ALA A CA 1
ATOM 582 C C . ALA A 1 72 ? 4.988 9.363 5.842 1.00 82.06 72 ALA A C 1
ATOM 584 O O . ALA A 1 72 ? 5.391 9.684 4.723 1.00 82.06 72 ALA A O 1
ATOM 585 N N . PHE A 1 73 ? 5.802 8.870 6.782 1.00 86.88 73 PHE A N 1
ATOM 586 C CA . PHE A 1 73 ? 7.224 8.628 6.549 1.00 86.88 73 PHE A CA 1
ATOM 587 C C . PHE A 1 73 ? 7.459 7.579 5.453 1.00 86.88 73 PHE A C 1
ATOM 589 O O . PHE A 1 73 ? 8.181 7.857 4.500 1.00 86.88 73 PHE A O 1
ATOM 596 N N . ILE A 1 74 ? 6.805 6.412 5.523 1.00 85.25 74 ILE A N 1
ATOM 597 C CA . ILE A 1 74 ? 6.985 5.354 4.516 1.00 85.25 74 ILE A CA 1
ATOM 598 C C . ILE A 1 74 ? 6.601 5.845 3.115 1.00 85.25 74 ILE A C 1
ATOM 600 O O . ILE A 1 74 ? 7.332 5.588 2.161 1.00 85.25 74 ILE A O 1
ATOM 604 N N . PHE A 1 75 ? 5.494 6.578 2.979 1.00 82.88 75 PHE A N 1
ATOM 605 C CA . PHE A 1 75 ? 5.100 7.142 1.687 1.00 82.88 75 PHE A CA 1
ATOM 606 C C . PHE A 1 75 ? 6.083 8.195 1.173 1.00 82.88 75 PHE A C 1
ATOM 608 O O . PHE A 1 75 ? 6.303 8.262 -0.031 1.00 82.88 75 PHE A O 1
ATOM 615 N N . SER A 1 76 ? 6.706 8.974 2.061 1.00 83.38 76 SER A N 1
ATOM 616 C CA . SER A 1 76 ? 7.737 9.944 1.670 1.00 83.38 76 SER A CA 1
ATOM 617 C C . SER A 1 76 ? 8.988 9.247 1.124 1.00 83.38 76 SER A C 1
ATOM 619 O O . SER A 1 76 ? 9.509 9.650 0.088 1.00 83.38 76 SER A O 1
ATOM 621 N N . GLU A 1 77 ? 9.422 8.159 1.766 1.00 84.25 77 GLU A N 1
ATOM 622 C CA . GLU A 1 77 ? 10.548 7.346 1.286 1.00 84.25 77 GLU A CA 1
ATOM 623 C C . GLU A 1 77 ? 10.239 6.693 -0.069 1.00 84.25 77 GLU A C 1
ATOM 625 O O . GLU A 1 77 ? 11.083 6.670 -0.960 1.00 84.25 77 GLU A O 1
ATOM 630 N N . TRP A 1 78 ? 9.016 6.181 -0.254 1.00 82.56 78 TRP A N 1
ATOM 631 C CA . TRP A 1 78 ? 8.612 5.567 -1.525 1.00 82.56 78 TRP A CA 1
ATOM 632 C C . TRP A 1 78 ? 8.523 6.594 -2.654 1.00 82.56 78 TRP A C 1
ATOM 634 O O . TRP A 1 78 ? 8.927 6.288 -3.770 1.00 82.56 78 TRP A O 1
ATOM 644 N N . LEU A 1 79 ? 8.038 7.807 -2.369 1.00 78.25 79 LEU A N 1
ATOM 645 C CA . LEU A 1 79 ? 8.019 8.901 -3.340 1.00 78.25 79 LEU A CA 1
ATOM 646 C C . LEU A 1 79 ? 9.439 9.271 -3.781 1.00 78.25 79 LEU A C 1
ATOM 648 O O . LEU A 1 79 ? 9.694 9.395 -4.973 1.00 78.25 79 LEU A O 1
ATOM 652 N N .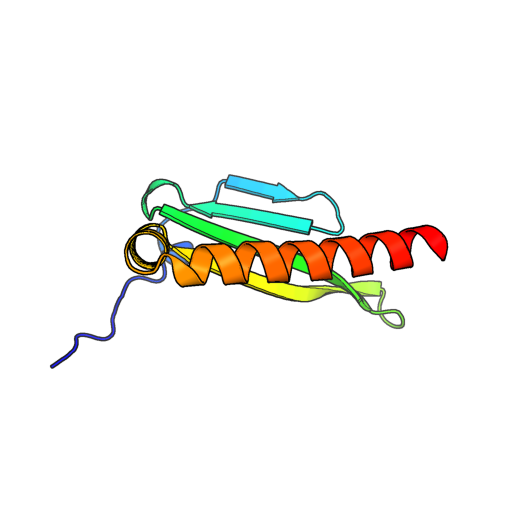 HIS A 1 80 ? 10.375 9.378 -2.835 1.00 78.69 80 HIS A N 1
ATOM 653 C CA . HIS A 1 80 ? 11.764 9.686 -3.167 1.00 78.69 80 HI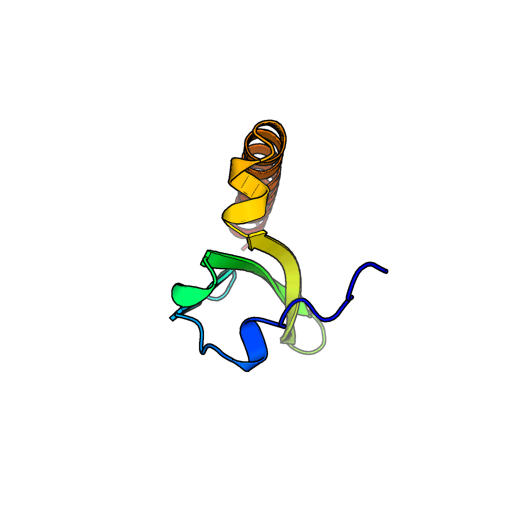S A CA 1
ATOM 654 C C . HIS A 1 80 ? 12.412 8.597 -4.034 1.00 78.69 80 HIS A C 1
ATOM 656 O O . HIS A 1 80 ? 13.158 8.897 -4.962 1.00 78.69 80 HIS A O 1
ATOM 662 N N . GLU A 1 81 ? 12.134 7.322 -3.759 1.00 72.38 81 GLU A N 1
ATOM 663 C CA . GLU A 1 81 ? 12.604 6.223 -4.608 1.00 72.38 81 GLU A CA 1
ATOM 664 C C . GLU A 1 81 ? 11.990 6.263 -6.010 1.00 72.38 81 GLU A C 1
ATOM 666 O O . GLU A 1 81 ? 12.709 6.053 -6.982 1.00 72.38 81 GLU A O 1
ATOM 671 N N . TYR A 1 82 ? 10.697 6.570 -6.111 1.00 68.38 82 TYR A N 1
ATOM 672 C CA . TYR A 1 82 ? 9.996 6.693 -7.386 1.00 68.38 82 TYR A CA 1
ATOM 673 C C . TYR A 1 82 ? 10.575 7.816 -8.261 1.00 68.38 82 TYR A C 1
ATOM 675 O O . TYR A 1 82 ? 10.868 7.590 -9.434 1.00 68.38 82 TYR A O 1
ATOM 683 N N . ASP A 1 83 ? 10.825 8.996 -7.689 1.00 66.62 83 ASP A N 1
ATOM 684 C CA . ASP A 1 83 ? 11.415 10.125 -8.422 1.00 66.62 83 ASP A CA 1
ATOM 685 C C . ASP A 1 83 ? 12.830 9.788 -8.936 1.00 66.62 83 ASP A C 1
ATOM 687 O O . ASP A 1 83 ? 13.175 10.087 -10.079 1.00 66.62 83 ASP A O 1
ATOM 691 N N . ASN A 1 84 ? 13.630 9.076 -8.133 1.00 62.66 84 ASN A N 1
ATOM 692 C CA . ASN A 1 84 ? 14.968 8.616 -8.526 1.00 62.66 84 ASN A CA 1
ATOM 693 C C . ASN A 1 84 ? 14.958 7.528 -9.623 1.00 62.66 84 ASN A C 1
ATOM 695 O O . ASN A 1 84 ? 15.996 7.290 -10.249 1.00 62.66 84 ASN A O 1
ATOM 699 N N . GLU A 1 85 ? 13.846 6.813 -9.806 1.00 59.28 85 GLU A N 1
ATOM 700 C CA . GLU A 1 85 ? 13.667 5.831 -10.884 1.00 59.28 85 GLU A CA 1
ATOM 701 C C . GLU A 1 85 ? 13.251 6.516 -12.192 1.00 59.28 85 GLU A C 1
ATOM 703 O O . GLU A 1 85 ? 13.805 6.176 -13.234 1.00 59.28 85 GLU A O 1
ATOM 708 N N . ILE A 1 86 ? 12.395 7.546 -12.136 1.00 59.00 86 ILE A N 1
ATOM 709 C CA . ILE A 1 86 ? 12.02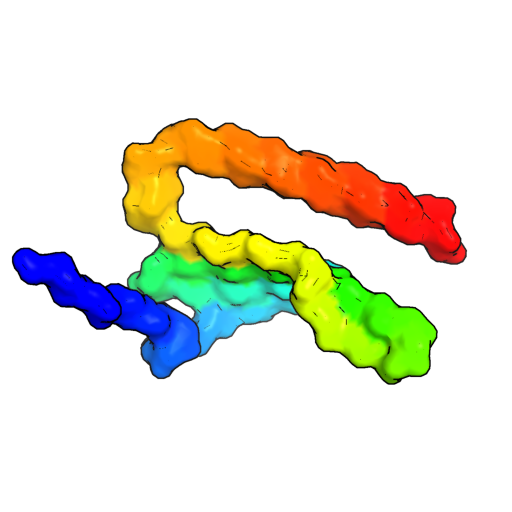8 8.355 -13.314 1.00 59.00 86 ILE A CA 1
ATOM 710 C C . ILE A 1 86 ? 13.235 9.105 -13.887 1.00 59.00 86 ILE A C 1
ATOM 712 O O . ILE A 1 86 ? 13.385 9.187 -15.099 1.00 59.00 86 ILE A O 1
ATOM 716 N N . GLU A 1 87 ? 14.116 9.652 -13.046 1.00 55.91 87 GLU A N 1
ATOM 717 C CA . GLU A 1 87 ? 15.297 10.394 -13.524 1.00 55.91 87 GLU A CA 1
ATOM 718 C C . GLU A 1 87 ? 16.347 9.515 -14.236 1.00 55.91 87 GLU A C 1
ATOM 720 O O . GLU A 1 87 ? 17.312 10.041 -14.797 1.00 55.91 87 GLU A O 1
ATOM 725 N N . LYS A 1 88 ? 16.196 8.185 -14.201 1.00 50.47 88 LYS A N 1
ATOM 726 C CA . LYS A 1 88 ? 17.126 7.224 -14.815 1.00 50.47 88 LYS A CA 1
ATOM 727 C C . LYS A 1 88 ? 16.614 6.596 -16.115 1.00 50.47 88 LYS A C 1
ATOM 729 O O . LYS A 1 88 ? 17.396 5.879 -16.745 1.00 50.47 88 LYS A O 1
ATOM 734 N N . GLU A 1 89 ? 15.362 6.846 -16.495 1.00 46.06 89 GLU A N 1
ATOM 735 C CA . GLU A 1 89 ? 14.774 6.472 -17.795 1.00 46.06 89 GLU A CA 1
ATOM 736 C C . GLU A 1 89 ? 14.935 7.592 -18.836 1.00 46.06 89 GLU A C 1
ATOM 738 O O . GLU A 1 89 ? 15.183 7.251 -20.017 1.00 46.06 89 GLU A O 1
#

Secondary structure (DSSP, 8-state):
--------GGGT-PPEEEE-SSEEEEEETTTTEEEEEEEEE-TTT--EEEEEEEEEEHHHHTT-HHHHHHHHHHHHHHHHHHHHHHTT-

Foldseek 3Di:
DPPPCPDPLVVVAAFDWDPPPQWIWTAGPVQQKIKIFGWDADPPPRDIDGPDIDIDGPVVCVVDVVVVVVVVVVVVVVVVVVVVVVVVD